Protein AF-A0A2E6WPA3-F1 (afdb_monomer_lite)

pLDDT: mean 92.73, std 5.8, range [52.22, 97.94]

Secondary structure (DSSP, 8-state):
----GGGGTT-EEEEEEEEEEEEEEETTEEEEEEEEEEEETTTTEEEEEEEE--HHHHHHHTTSTTPPEEEEEEE-TTS-EEEEEPPHHHHHHHHHHHHHT--

Sequence (103 aa):
MVVQLQDLDGHLVVLIPTLYDPAIRTKSGTTDAVFTHVCDVTAGEVFRDQMIVARQFVDGMRDHLLHPFIGVVRRLDDGGFTFDSATDDQRDVARDFLNGLSD

Radius of gyration: 13.5 Å; chains: 1; bounding box: 26×36×36 Å

Structure (mmCIF, N/CA/C/O backbone):
data_AF-A0A2E6WPA3-F1
#
_entry.id   AF-A0A2E6WPA3-F1
#
loop_
_atom_site.group_PDB
_atom_site.id
_atom_site.type_symbol
_atom_site.label_atom_id
_atom_site.label_alt_id
_atom_site.label_comp_id
_atom_site.label_asym_id
_atom_site.label_entity_id
_atom_site.label_seq_id
_atom_site.pdbx_PDB_ins_code
_atom_site.Cartn_x
_atom_site.Cartn_y
_atom_site.Cartn_z
_atom_site.occupancy
_atom_site.B_iso_or_equiv
_atom_site.auth_seq_id
_atom_site.auth_comp_id
_atom_site.auth_asym_id
_atom_site.auth_atom_id
_atom_site.pdbx_PDB_model_n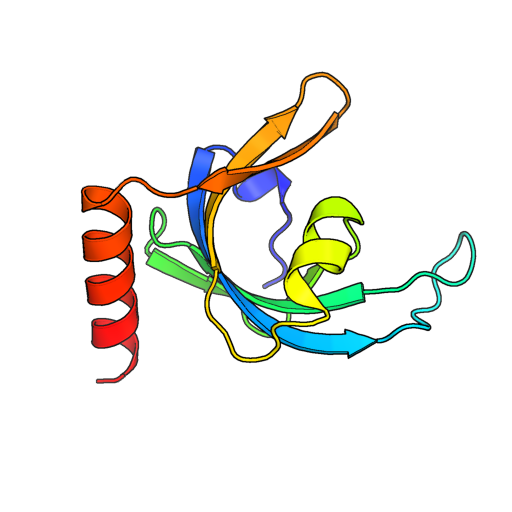um
ATOM 1 N N . MET A 1 1 ? -11.605 -0.447 -10.118 1.00 83.88 1 MET A N 1
ATOM 2 C CA . MET A 1 1 ? -11.517 0.903 -9.520 1.00 83.88 1 MET A CA 1
ATOM 3 C C . MET A 1 1 ? -10.047 1.212 -9.289 1.00 83.88 1 MET A C 1
ATOM 5 O O . MET A 1 1 ? -9.299 0.269 -9.051 1.00 83.88 1 MET A O 1
ATOM 9 N N . VAL A 1 2 ? -9.627 2.469 -9.444 1.00 88.25 2 VAL A N 1
ATOM 10 C CA . VAL A 1 2 ? -8.269 2.901 -9.076 1.00 88.25 2 VAL A CA 1
ATOM 11 C C . VAL A 1 2 ? -8.367 3.580 -7.720 1.00 88.25 2 VAL A C 1
ATOM 13 O O . VAL A 1 2 ? -9.219 4.453 -7.568 1.00 88.25 2 VAL A O 1
ATOM 16 N N . VAL A 1 3 ? -7.528 3.174 -6.774 1.00 93.25 3 VAL A N 1
ATOM 17 C CA . VAL A 1 3 ? -7.399 3.817 -5.462 1.00 93.25 3 VAL A CA 1
ATOM 18 C C . VAL A 1 3 ? -6.100 4.608 -5.419 1.00 93.25 3 VAL A C 1
ATOM 20 O O . VAL A 1 3 ? -5.074 4.156 -5.934 1.00 93.25 3 VAL A O 1
ATOM 23 N N . GLN A 1 4 ? -6.136 5.809 -4.850 1.00 92.12 4 GLN A N 1
ATOM 24 C CA . GLN A 1 4 ? -4.935 6.607 -4.637 1.00 92.12 4 GLN A CA 1
ATOM 25 C C . GLN A 1 4 ? -4.474 6.489 -3.184 1.00 92.12 4 GLN A C 1
ATOM 27 O O . GLN A 1 4 ? -5.281 6.308 -2.281 1.00 92.12 4 GLN A O 1
ATOM 32 N N . LEU A 1 5 ? -3.170 6.650 -2.931 1.00 90.38 5 LEU A N 1
ATOM 33 C CA . LEU A 1 5 ? -2.624 6.601 -1.563 1.00 90.38 5 LEU A CA 1
ATOM 34 C C . LEU A 1 5 ? -3.269 7.637 -0.628 1.00 90.38 5 LEU A C 1
ATOM 36 O O . LEU A 1 5 ? -3.410 7.379 0.560 1.00 90.38 5 LEU A O 1
ATOM 40 N N . GLN A 1 6 ? -3.703 8.781 -1.167 1.00 91.50 6 GLN A N 1
ATOM 41 C CA . GLN A 1 6 ? -4.443 9.799 -0.415 1.00 91.50 6 GLN A CA 1
ATOM 42 C C . GLN A 1 6 ? -5.800 9.312 0.107 1.00 91.50 6 GLN A C 1
ATOM 44 O O . GLN A 1 6 ? -6.256 9.814 1.127 1.00 91.50 6 GLN A O 1
ATOM 49 N N . ASP A 1 7 ? -6.429 8.357 -0.580 1.00 93.81 7 ASP A N 1
ATOM 50 C CA . ASP A 1 7 ? -7.731 7.807 -0.195 1.00 93.81 7 ASP A CA 1
ATOM 51 C C . ASP A 1 7 ? -7.578 6.760 0.923 1.00 93.81 7 ASP A C 1
ATOM 53 O O . ASP A 1 7 ? -8.563 6.364 1.533 1.00 93.81 7 ASP A O 1
ATOM 57 N N . LEU A 1 8 ? -6.340 6.328 1.190 1.00 95.06 8 LEU A N 1
ATOM 58 C CA . LEU A 1 8 ? -5.978 5.312 2.179 1.00 95.06 8 LEU A CA 1
ATOM 59 C C . LEU A 1 8 ? -5.337 5.919 3.435 1.00 95.06 8 LEU A C 1
ATOM 61 O O . LEU A 1 8 ? -4.842 5.185 4.286 1.00 95.06 8 LEU A O 1
ATOM 65 N N . ASP A 1 9 ? -5.287 7.247 3.557 1.00 95.31 9 ASP A N 1
ATOM 66 C CA . ASP A 1 9 ? -4.655 7.904 4.702 1.00 95.31 9 ASP A CA 1
ATOM 67 C C . ASP A 1 9 ? -5.337 7.507 6.024 1.00 95.31 9 ASP A C 1
ATOM 69 O O . ASP A 1 9 ? -6.535 7.699 6.220 1.00 95.31 9 ASP A O 1
ATOM 73 N N . GLY A 1 10 ? -4.559 6.926 6.936 1.00 95.94 10 GLY A N 1
ATOM 74 C CA . GLY A 1 10 ? -5.016 6.371 8.207 1.00 95.94 10 GLY A CA 1
ATOM 75 C C . GLY A 1 10 ? -5.624 4.967 8.122 1.00 95.94 10 GLY A C 1
ATOM 76 O O . GLY A 1 10 ? -5.981 4.414 9.164 1.00 95.94 10 GLY A O 1
ATOM 77 N N . HIS A 1 11 ? -5.734 4.369 6.933 1.00 97.75 11 HIS A N 1
ATOM 78 C CA . HIS A 1 11 ? -6.325 3.043 6.764 1.00 97.75 11 HIS A CA 1
ATOM 79 C C . HIS A 1 11 ? -5.298 1.942 7.023 1.00 97.75 11 HIS A C 1
ATOM 81 O O . HIS A 1 11 ? -4.136 2.031 6.613 1.00 97.75 11 HIS A O 1
ATOM 87 N N . LEU A 1 12 ? -5.752 0.870 7.675 1.00 97.94 12 LEU A N 1
ATOM 88 C CA . LEU A 1 12 ? -5.025 -0.389 7.736 1.00 97.94 12 LEU A CA 1
ATOM 89 C C . LEU A 1 12 ? -5.160 -1.075 6.380 1.00 97.94 12 LEU A C 1
ATOM 91 O O . LEU A 1 12 ? -6.263 -1.424 5.958 1.00 97.94 12 LEU A O 1
ATOM 95 N N . VAL A 1 13 ? -4.034 -1.302 5.715 1.00 97.38 13 VAL A N 1
ATOM 96 C CA . VAL A 1 13 ? -4.017 -1.937 4.402 1.00 97.38 13 VAL A CA 1
ATOM 97 C C . VAL A 1 13 ? -3.036 -3.100 4.361 1.00 97.38 13 VAL A C 1
ATOM 99 O O . VAL A 1 13 ? -2.009 -3.116 5.047 1.00 97.38 13 VAL A O 1
ATOM 102 N N . VAL A 1 14 ? -3.350 -4.069 3.506 1.00 96.94 14 VAL A N 1
ATOM 103 C CA . VAL A 1 14 ? -2.396 -5.078 3.054 1.00 96.94 14 VAL A CA 1
ATOM 104 C C . VAL A 1 14 ? -2.019 -4.773 1.613 1.00 96.94 14 VAL A C 1
ATOM 106 O O . VAL A 1 14 ? -2.878 -4.715 0.735 1.00 96.94 14 VAL A O 1
ATOM 109 N N . LEU A 1 15 ? -0.728 -4.591 1.368 1.00 96.00 15 LEU A N 1
ATOM 110 C CA . LEU A 1 15 ? -0.161 -4.424 0.038 1.00 96.00 15 LEU A CA 1
ATOM 111 C C . LEU A 1 15 ? 0.478 -5.745 -0.386 1.00 96.00 15 LEU A C 1
ATOM 113 O O . LEU A 1 15 ? 1.424 -6.208 0.245 1.00 96.00 15 LEU A O 1
ATOM 117 N N . ILE A 1 16 ? -0.030 -6.355 -1.452 1.00 96.38 16 ILE A N 1
ATOM 118 C CA . ILE A 1 16 ? 0.534 -7.577 -2.035 1.00 96.38 16 ILE A CA 1
ATOM 119 C C . ILE A 1 16 ? 1.150 -7.200 -3.388 1.00 96.38 16 ILE A C 1
ATOM 121 O O . ILE A 1 16 ? 0.423 -7.129 -4.383 1.00 96.38 16 ILE A O 1
ATOM 125 N N . PRO A 1 17 ? 2.456 -6.890 -3.447 1.00 96.88 17 PRO A N 1
ATOM 126 C CA . PRO A 1 17 ? 3.124 -6.550 -4.695 1.00 96.88 17 PRO A CA 1
ATOM 127 C C . PRO A 1 17 ? 3.178 -7.773 -5.611 1.00 96.88 17 PRO A C 1
ATOM 129 O O . PRO A 1 17 ? 3.575 -8.855 -5.194 1.00 96.88 17 PRO A O 1
ATOM 132 N N . THR A 1 18 ? 2.777 -7.622 -6.865 1.00 97.38 18 THR A N 1
ATOM 133 C CA . THR A 1 18 ? 2.673 -8.716 -7.840 1.00 97.38 18 THR A CA 1
ATOM 134 C C . THR A 1 18 ? 3.727 -8.628 -8.934 1.00 97.38 18 THR A C 1
ATOM 136 O O . THR A 1 18 ? 4.214 -9.658 -9.394 1.00 97.38 18 THR A O 1
ATOM 139 N N . LEU A 1 19 ? 4.110 -7.415 -9.338 1.00 96.88 19 LEU A N 1
ATOM 140 C CA . LEU A 1 19 ? 5.079 -7.188 -10.406 1.00 96.88 19 LEU A CA 1
ATOM 141 C C . LEU A 1 19 ? 5.845 -5.889 -10.169 1.00 96.88 19 LEU A C 1
ATOM 143 O O . LEU A 1 19 ? 5.241 -4.855 -9.911 1.00 96.88 19 LEU A O 1
ATOM 147 N N . TYR A 1 20 ? 7.163 -5.926 -10.333 1.00 96.94 20 TYR A N 1
ATOM 148 C CA . TYR A 1 20 ? 7.993 -4.730 -10.442 1.00 96.94 20 TYR A CA 1
ATOM 149 C C . TYR A 1 20 ? 8.288 -4.435 -11.917 1.00 96.94 20 TYR A C 1
ATOM 151 O O . TYR A 1 20 ? 8.729 -5.324 -12.647 1.00 96.94 20 TYR A O 1
ATOM 159 N N . ASP A 1 21 ? 8.061 -3.193 -12.345 1.00 95.94 21 ASP A N 1
ATOM 160 C CA . ASP A 1 21 ? 8.419 -2.696 -13.674 1.00 95.94 21 ASP A CA 1
ATOM 161 C C . ASP A 1 21 ? 9.416 -1.532 -13.530 1.00 95.94 21 ASP A C 1
ATOM 163 O O . ASP A 1 21 ? 9.045 -0.466 -13.032 1.00 95.94 21 ASP A O 1
ATOM 167 N N . PRO A 1 22 ? 10.681 -1.695 -13.961 1.00 94.69 22 PRO A N 1
ATOM 168 C CA . PRO A 1 22 ? 11.697 -0.654 -13.836 1.00 94.69 22 PRO A CA 1
ATOM 169 C C . PRO A 1 22 ? 11.549 0.490 -14.856 1.00 94.69 22 PRO A C 1
ATOM 171 O O . PRO A 1 22 ? 12.350 1.426 -14.827 1.00 94.69 22 PRO A O 1
ATOM 174 N N . ALA A 1 23 ? 10.617 0.403 -15.814 1.00 93.69 23 ALA A N 1
ATOM 175 C CA . ALA A 1 23 ? 10.600 1.266 -16.992 1.00 93.69 23 ALA A CA 1
ATOM 176 C C . ALA A 1 23 ? 9.197 1.733 -17.431 1.00 93.69 23 ALA A C 1
ATOM 178 O O . ALA A 1 23 ? 8.902 1.818 -18.630 1.00 93.69 23 ALA A O 1
ATOM 179 N N . ILE A 1 24 ? 8.358 2.145 -16.480 1.00 92.69 24 ILE A N 1
ATOM 180 C CA . ILE A 1 24 ? 7.076 2.796 -16.760 1.00 92.69 24 ILE A CA 1
ATOM 181 C C . ILE A 1 24 ? 7.296 4.166 -17.406 1.00 92.69 24 ILE A C 1
ATOM 183 O O . ILE A 1 24 ? 7.963 5.055 -16.872 1.00 92.69 24 ILE A O 1
ATOM 187 N N . ARG A 1 25 ? 6.679 4.370 -18.572 1.00 89.81 25 ARG A N 1
ATOM 188 C CA . ARG A 1 25 ? 6.691 5.662 -19.267 1.00 89.81 25 ARG A CA 1
ATOM 189 C C . ARG A 1 25 ? 5.630 6.592 -18.693 1.00 89.81 25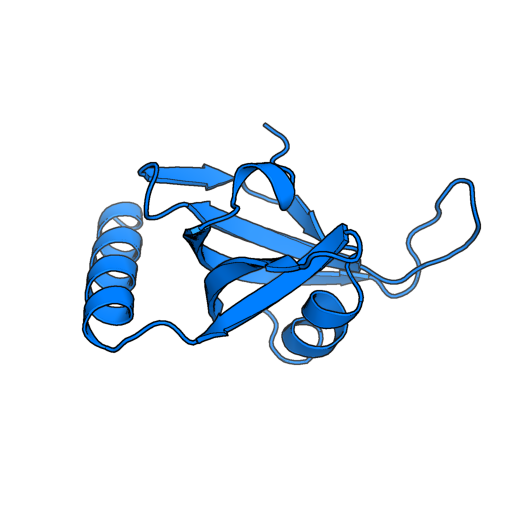 ARG A C 1
ATOM 191 O O . ARG A 1 25 ? 4.437 6.312 -18.772 1.00 89.81 25 ARG A O 1
ATOM 198 N N . THR A 1 26 ? 6.062 7.746 -18.204 1.00 85.31 26 THR A N 1
ATOM 199 C CA . THR A 1 26 ? 5.195 8.843 -17.763 1.00 85.31 26 THR A CA 1
ATOM 200 C C . THR A 1 26 ? 5.364 10.059 -18.673 1.00 85.31 26 THR A C 1
ATOM 202 O O . THR A 1 26 ? 6.282 10.128 -19.492 1.00 85.31 26 THR A O 1
ATOM 205 N N . LYS A 1 27 ? 4.500 11.066 -18.504 1.00 84.94 27 LYS A N 1
ATOM 206 C CA . LYS A 1 27 ? 4.640 12.353 -19.208 1.00 84.94 27 LYS A CA 1
ATOM 207 C C . LYS A 1 27 ? 5.943 13.086 -18.860 1.00 84.94 27 LYS A C 1
ATOM 209 O O . LYS A 1 27 ? 6.401 13.893 -19.659 1.00 84.94 27 LYS A O 1
ATOM 214 N N . SER A 1 28 ? 6.525 12.798 -17.697 1.00 83.56 28 SER A N 1
ATOM 215 C CA . SER A 1 28 ? 7.720 13.467 -17.170 1.00 83.56 28 SER A CA 1
ATOM 216 C C . SER A 1 28 ? 9.009 12.664 -17.382 1.00 83.56 28 SER A C 1
ATOM 218 O O . SER A 1 28 ? 10.071 13.106 -16.957 1.00 83.56 28 SER A O 1
ATOM 220 N N . GLY A 1 29 ? 8.933 11.493 -18.024 1.00 89.75 29 GLY A N 1
ATOM 221 C CA . GLY A 1 29 ? 10.067 10.591 -18.233 1.00 89.75 29 GLY A CA 1
ATOM 222 C C . GLY A 1 29 ? 9.765 9.149 -17.831 1.00 89.75 29 GLY A C 1
ATOM 223 O O . GLY A 1 29 ? 8.612 8.778 -17.604 1.00 89.75 29 GLY A O 1
ATOM 224 N N . THR A 1 30 ? 10.808 8.328 -17.760 1.00 91.69 30 THR A N 1
ATOM 225 C CA . THR A 1 30 ? 10.714 6.933 -17.311 1.00 91.69 30 THR A CA 1
ATOM 226 C C . THR A 1 30 ? 10.877 6.861 -15.794 1.00 91.69 30 THR A C 1
ATOM 228 O O . THR A 1 30 ? 11.785 7.489 -15.253 1.00 91.69 30 THR A O 1
ATOM 231 N N . THR A 1 31 ? 10.021 6.094 -15.126 1.00 93.19 31 THR A N 1
ATOM 232 C CA . THR A 1 31 ? 10.101 5.789 -13.691 1.00 93.19 31 THR A CA 1
ATOM 233 C C . THR A 1 31 ? 9.897 4.298 -13.473 1.00 93.19 31 THR A C 1
ATOM 235 O O . THR A 1 31 ? 9.348 3.616 -14.335 1.00 93.19 31 THR A O 1
ATOM 238 N N . ASP A 1 32 ? 10.312 3.795 -12.323 1.00 94.75 32 ASP A N 1
ATOM 239 C CA . ASP A 1 32 ? 9.947 2.467 -11.862 1.00 94.75 32 ASP A CA 1
ATOM 240 C C . ASP A 1 32 ? 8.598 2.472 -11.123 1.00 94.75 32 ASP A C 1
ATOM 242 O O . ASP A 1 32 ? 8.109 3.511 -10.664 1.00 94.75 32 ASP A O 1
ATOM 246 N N . ALA A 1 33 ? 7.963 1.304 -11.063 1.00 95.31 33 ALA A N 1
ATOM 247 C CA . ALA A 1 33 ? 6.704 1.092 -10.367 1.00 95.31 33 ALA A CA 1
ATOM 248 C C . ALA A 1 33 ? 6.581 -0.345 -9.861 1.00 95.31 33 ALA A C 1
ATOM 250 O O . ALA A 1 33 ? 7.204 -1.271 -10.382 1.00 95.31 33 ALA A O 1
ATOM 251 N N . VAL A 1 34 ? 5.702 -0.535 -8.884 1.00 96.56 34 VAL A N 1
ATOM 252 C CA . VAL A 1 34 ? 5.248 -1.857 -8.456 1.00 96.56 34 VAL A CA 1
ATOM 253 C C . VAL A 1 34 ? 3.740 -1.936 -8.651 1.00 96.56 34 VAL A C 1
ATOM 255 O O . VAL A 1 34 ? 3.000 -1.053 -8.217 1.00 96.56 34 VAL A O 1
ATOM 258 N N . PHE A 1 35 ? 3.285 -2.985 -9.324 1.00 9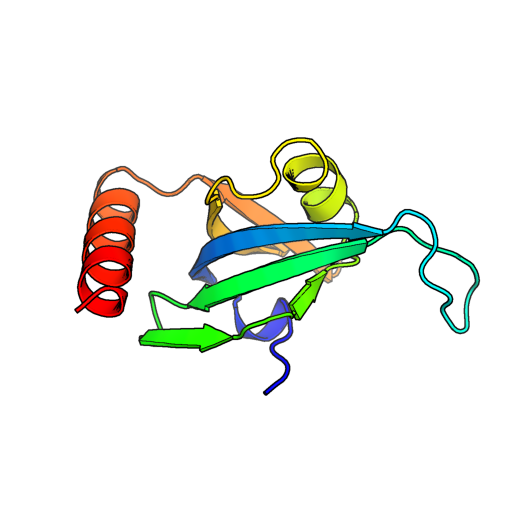6.19 35 PHE A N 1
ATOM 259 C CA . PHE A 1 35 ? 1.886 -3.377 -9.357 1.00 96.19 35 PHE A CA 1
ATOM 260 C C . PHE A 1 35 ? 1.569 -4.153 -8.089 1.00 96.19 35 PHE A C 1
ATOM 262 O O . PHE A 1 35 ? 2.317 -5.052 -7.708 1.00 96.19 35 PHE A O 1
ATOM 269 N N . THR A 1 36 ? 0.463 -3.804 -7.448 1.00 96.44 36 THR A N 1
ATOM 270 C CA . THR A 1 36 ? 0.128 -4.253 -6.102 1.00 96.44 36 THR A CA 1
ATOM 271 C C . THR A 1 36 ? -1.372 -4.487 -5.996 1.00 96.44 36 THR A C 1
ATOM 273 O O . THR A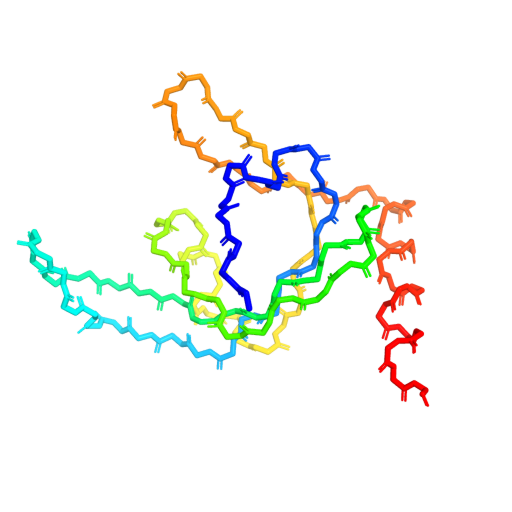 1 36 ? -2.177 -3.682 -6.465 1.00 96.44 36 THR A O 1
ATOM 276 N N . HIS A 1 37 ? -1.776 -5.586 -5.365 1.00 96.12 37 HIS A N 1
ATOM 277 C CA . HIS A 1 37 ? -3.132 -5.695 -4.836 1.00 96.12 37 HIS A CA 1
ATOM 278 C C . HIS A 1 37 ? -3.189 -4.953 -3.504 1.00 96.12 37 HIS A C 1
ATOM 280 O O . HIS A 1 37 ? -2.395 -5.228 -2.606 1.00 96.12 37 HIS A O 1
ATOM 286 N N . VAL A 1 38 ? -4.110 -4.006 -3.395 1.00 96.81 38 VAL A N 1
ATOM 287 C CA . VAL A 1 38 ? -4.351 -3.235 -2.180 1.00 96.81 38 VAL A CA 1
ATOM 288 C C . VAL A 1 38 ? -5.617 -3.773 -1.537 1.00 96.81 38 VAL A C 1
ATOM 290 O O . VAL A 1 38 ? -6.701 -3.667 -2.104 1.00 96.81 38 VAL A O 1
ATOM 293 N N . CYS A 1 39 ? -5.477 -4.369 -0.365 1.00 96.81 39 CYS A N 1
ATOM 294 C CA . CYS A 1 39 ? -6.589 -4.773 0.478 1.00 96.81 39 CYS A CA 1
ATOM 295 C C . CYS A 1 39 ? -6.775 -3.698 1.544 1.00 96.81 39 CYS A C 1
ATOM 297 O O . CYS A 1 39 ? -5.958 -3.601 2.459 1.00 96.81 39 CYS A O 1
ATOM 299 N N . ASP A 1 40 ? -7.814 -2.884 1.417 1.00 97.31 40 ASP A N 1
ATOM 300 C CA . ASP A 1 40 ? -8.201 -1.928 2.444 1.00 97.31 40 ASP A CA 1
ATOM 301 C C . ASP A 1 40 ? -9.010 -2.662 3.513 1.00 97.31 40 ASP A C 1
ATOM 303 O O . ASP A 1 40 ? -10.202 -2.928 3.352 1.00 97.31 40 ASP A O 1
ATOM 307 N N . VAL A 1 41 ? -8.332 -3.029 4.599 1.00 97.31 41 VAL A N 1
ATOM 308 C CA . VAL A 1 41 ? -8.923 -3.787 5.706 1.00 97.31 41 VAL A CA 1
ATOM 309 C C . VAL A 1 41 ? -9.914 -2.915 6.473 1.00 97.31 41 VAL A C 1
ATOM 311 O O . VAL A 1 41 ? -10.909 -3.417 6.989 1.00 97.31 41 VAL A O 1
ATOM 314 N N . THR A 1 42 ? -9.666 -1.605 6.533 1.00 96.06 42 THR A N 1
ATOM 315 C CA . THR A 1 42 ? -10.542 -0.649 7.214 1.00 96.06 42 THR A CA 1
ATOM 316 C C . THR A 1 42 ? -11.880 -0.505 6.494 1.00 96.06 42 THR A C 1
ATOM 318 O O . THR A 1 42 ? -12.923 -0.524 7.148 1.00 96.06 42 THR A O 1
ATOM 321 N N . ALA A 1 43 ? -11.866 -0.390 5.165 1.00 95.56 43 ALA A N 1
ATOM 322 C CA . ALA A 1 43 ? -13.081 -0.271 4.356 1.00 95.56 43 ALA A CA 1
ATOM 323 C C . ALA A 1 43 ? -13.686 -1.628 3.948 1.00 95.56 43 ALA A C 1
ATOM 325 O O . ALA A 1 43 ? -14.834 -1.685 3.510 1.00 95.56 43 ALA A O 1
ATOM 326 N N . GLY A 1 44 ? -12.930 -2.720 4.090 1.00 95.38 44 GLY A N 1
ATOM 327 C CA . GLY A 1 44 ? -13.326 -4.049 3.631 1.00 95.38 44 GLY A CA 1
ATOM 328 C C . GLY A 1 44 ? -13.293 -4.201 2.106 1.00 95.38 44 GLY A C 1
ATOM 329 O O . GLY A 1 44 ? -14.044 -5.003 1.551 1.00 95.38 44 GLY A O 1
ATOM 330 N N . GLU A 1 45 ? -12.450 -3.429 1.417 1.00 96.06 45 GLU A N 1
ATOM 331 C CA . GLU A 1 45 ? -12.383 -3.381 -0.046 1.00 96.06 45 GLU A CA 1
ATOM 332 C C . GLU A 1 45 ? -11.076 -3.966 -0.593 1.00 96.06 45 GLU A C 1
ATOM 334 O O . GLU A 1 45 ? -10.025 -3.944 0.048 1.00 96.06 45 GLU A O 1
ATOM 339 N N . VAL A 1 46 ? -11.126 -4.489 -1.822 1.00 95.69 46 VAL A N 1
ATOM 340 C CA . VAL A 1 46 ? -9.950 -5.032 -2.513 1.00 95.69 46 VAL A CA 1
ATOM 341 C C . VAL A 1 46 ? -9.798 -4.388 -3.883 1.00 95.69 46 VAL A C 1
ATOM 343 O O . VAL A 1 46 ? -10.651 -4.515 -4.763 1.00 95.69 46 VAL A O 1
ATOM 346 N N . PHE A 1 47 ? -8.646 -3.763 -4.092 1.00 96.31 47 PHE A N 1
ATOM 347 C CA . PHE A 1 47 ? -8.252 -3.119 -5.333 1.00 96.31 47 PHE A CA 1
ATOM 348 C C . PHE A 1 47 ? -7.118 -3.913 -5.971 1.00 96.31 47 PHE A C 1
ATOM 350 O O . PHE A 1 47 ? -5.986 -3.922 -5.493 1.00 96.31 47 PHE A O 1
ATOM 357 N N . ARG A 1 48 ? -7.415 -4.606 -7.068 1.00 94.75 48 ARG A N 1
ATOM 358 C CA . ARG A 1 48 ? -6.420 -5.407 -7.792 1.00 94.75 48 ARG A CA 1
ATOM 359 C C . ARG A 1 48 ? -5.620 -4.546 -8.765 1.00 94.75 48 ARG A C 1
ATOM 361 O O . ARG A 1 48 ? -6.121 -3.528 -9.239 1.00 94.75 48 ARG A O 1
ATOM 368 N N . ASP A 1 49 ? -4.394 -4.976 -9.044 1.00 93.25 49 ASP A N 1
ATOM 369 C CA . ASP A 1 49 ? -3.492 -4.415 -10.062 1.00 93.25 49 ASP A CA 1
ATOM 370 C C . ASP A 1 49 ? -3.294 -2.890 -9.997 1.00 93.25 49 ASP A C 1
ATOM 372 O O . ASP A 1 49 ? -3.262 -2.198 -11.015 1.00 93.25 49 ASP A O 1
ATOM 376 N N . GLN A 1 50 ? -3.164 -2.350 -8.784 1.00 95.75 50 GLN A N 1
ATOM 377 C CA . GLN A 1 50 ? -2.889 -0.932 -8.570 1.00 95.75 50 GLN A CA 1
ATOM 378 C C . GLN A 1 50 ? -1.415 -0.640 -8.823 1.00 95.75 50 GLN A C 1
ATOM 380 O O . GLN A 1 50 ? -0.543 -1.356 -8.340 1.00 95.75 50 GLN A O 1
ATOM 385 N N . MET A 1 51 ? -1.129 0.431 -9.557 1.00 94.69 51 MET A N 1
ATOM 386 C CA . MET A 1 51 ? 0.241 0.836 -9.856 1.00 94.69 51 MET A CA 1
ATOM 387 C C . MET A 1 51 ? 0.730 1.851 -8.821 1.00 94.69 51 MET A C 1
ATOM 389 O O . MET A 1 51 ? 0.202 2.960 -8.731 1.00 94.69 51 MET A O 1
ATOM 393 N N . ILE A 1 52 ? 1.770 1.489 -8.075 1.00 92.62 52 ILE A N 1
ATOM 394 C CA . ILE A 1 52 ? 2.425 2.351 -7.092 1.00 92.62 52 ILE A CA 1
ATOM 395 C C . ILE A 1 52 ? 3.755 2.837 -7.670 1.00 92.62 52 ILE A C 1
ATOM 397 O O . ILE A 1 52 ? 4.650 2.045 -7.950 1.00 92.62 52 ILE A O 1
ATOM 401 N N . VAL A 1 53 ? 3.880 4.157 -7.816 1.00 91.25 53 VAL A N 1
ATOM 402 C CA . VAL A 1 53 ? 5.104 4.856 -8.270 1.00 91.25 53 VAL A CA 1
ATOM 403 C C . VAL A 1 53 ? 5.793 5.630 -7.139 1.00 91.25 53 VAL A C 1
ATOM 405 O O . VAL A 1 53 ? 6.803 6.297 -7.346 1.00 91.25 53 VAL A O 1
ATOM 408 N N . ALA A 1 54 ? 5.230 5.593 -5.928 1.00 88.56 54 ALA A N 1
ATOM 409 C CA . ALA A 1 54 ? 5.796 6.275 -4.772 1.00 88.56 54 ALA A CA 1
ATOM 410 C C . ALA A 1 54 ? 7.097 5.577 -4.354 1.00 88.56 54 ALA A C 1
ATOM 412 O O . ALA A 1 54 ? 7.066 4.464 -3.831 1.00 88.56 54 ALA A O 1
ATOM 413 N N . ARG A 1 55 ? 8.239 6.237 -4.576 1.00 87.75 55 ARG A N 1
ATOM 414 C CA . ARG A 1 55 ? 9.576 5.635 -4.453 1.00 87.75 55 ARG A CA 1
ATOM 415 C C . ARG A 1 55 ? 9.826 4.905 -3.130 1.00 87.75 55 ARG A C 1
ATOM 417 O O . ARG A 1 55 ? 10.368 3.811 -3.147 1.00 87.75 55 ARG A O 1
ATOM 424 N N . GLN A 1 56 ? 9.376 5.469 -2.008 1.00 84.69 56 GLN A N 1
ATOM 425 C CA . GLN A 1 56 ? 9.526 4.848 -0.684 1.00 84.69 56 GLN A CA 1
ATOM 426 C C . GLN A 1 56 ? 8.838 3.476 -0.596 1.00 84.69 56 GLN A C 1
ATOM 428 O O . GLN A 1 56 ? 9.383 2.545 -0.011 1.00 84.69 56 GLN A O 1
ATOM 433 N N . PHE A 1 57 ? 7.670 3.332 -1.225 1.00 89.12 57 PHE A N 1
ATOM 434 C CA . PHE A 1 57 ? 6.957 2.059 -1.308 1.00 89.12 57 PHE A CA 1
ATOM 435 C C . PHE A 1 57 ? 7.620 1.121 -2.320 1.00 89.12 57 PHE A C 1
ATOM 437 O O . PHE A 1 57 ? 7.786 -0.064 -2.042 1.00 89.12 57 PHE A O 1
ATOM 444 N N . VAL A 1 58 ? 8.020 1.643 -3.484 1.00 92.50 58 VAL A N 1
ATOM 445 C CA . VAL A 1 58 ? 8.682 0.858 -4.539 1.00 92.50 58 VAL A CA 1
ATOM 446 C C . VAL A 1 58 ? 9.969 0.215 -4.022 1.00 92.50 58 VAL A C 1
ATOM 448 O O . VAL A 1 58 ? 10.143 -0.991 -4.183 1.00 92.50 58 VAL A O 1
ATOM 451 N N . ASP A 1 59 ? 10.830 0.984 -3.350 1.00 90.75 59 ASP A N 1
ATOM 452 C CA . ASP A 1 59 ? 12.092 0.492 -2.789 1.00 90.75 59 ASP A CA 1
ATOM 453 C C . ASP A 1 59 ? 11.864 -0.639 -1.768 1.00 90.75 59 ASP A C 1
ATOM 455 O O . ASP A 1 59 ? 12.639 -1.591 -1.739 1.00 90.75 59 ASP A O 1
ATOM 459 N N . GLY A 1 60 ? 10.788 -0.575 -0.974 1.00 89.44 60 GLY A N 1
ATOM 460 C CA . GLY A 1 60 ? 10.436 -1.627 -0.015 1.00 89.44 60 GLY A CA 1
ATOM 461 C C . GLY A 1 60 ? 9.792 -2.868 -0.644 1.00 89.44 60 GLY A C 1
ATOM 462 O O . GLY A 1 60 ? 9.990 -3.972 -0.149 1.00 89.44 60 GLY A O 1
ATOM 463 N N . MET A 1 61 ? 9.030 -2.717 -1.731 1.00 94.50 61 MET A N 1
ATOM 464 C CA . MET A 1 61 ? 8.261 -3.819 -2.326 1.00 94.50 61 MET A CA 1
ATOM 465 C C . MET A 1 61 ? 8.989 -4.562 -3.448 1.00 94.50 61 MET A C 1
ATOM 467 O O . MET A 1 61 ? 8.732 -5.750 -3.647 1.00 94.50 61 MET A O 1
ATOM 471 N N . ARG A 1 62 ? 9.877 -3.896 -4.201 1.00 94.31 62 ARG A N 1
ATOM 472 C CA . ARG A 1 62 ? 10.475 -4.465 -5.426 1.00 94.31 62 ARG A CA 1
ATOM 473 C C . ARG A 1 62 ? 11.233 -5.776 -5.193 1.00 94.31 62 ARG A C 1
ATOM 475 O O . ARG A 1 62 ? 11.238 -6.635 -6.069 1.00 94.31 62 ARG A O 1
ATOM 482 N N . ASP A 1 63 ? 11.828 -5.932 -4.011 1.00 93.31 63 ASP A N 1
ATOM 483 C CA . ASP A 1 63 ? 12.639 -7.095 -3.633 1.00 93.31 63 ASP A CA 1
ATOM 484 C C . ASP A 1 63 ? 11.813 -8.171 -2.888 1.00 93.31 63 ASP A C 1
ATOM 486 O O . ASP A 1 63 ? 12.329 -9.224 -2.518 1.00 93.31 63 ASP A O 1
ATOM 490 N N . HIS A 1 64 ? 10.511 -7.928 -2.695 1.00 94.38 64 HIS A N 1
ATOM 491 C CA . HIS A 1 64 ? 9.603 -8.722 -1.863 1.00 94.38 64 HIS A CA 1
ATOM 492 C C . HIS A 1 64 ? 8.268 -9.003 -2.572 1.00 94.38 64 HIS A C 1
ATOM 494 O O . HIS A 1 64 ? 7.191 -8.935 -1.976 1.00 94.38 64 HIS A O 1
ATOM 500 N N . LEU A 1 65 ? 8.326 -9.316 -3.867 1.00 94.88 65 LEU A N 1
ATOM 501 C CA . LEU A 1 65 ? 7.137 -9.668 -4.642 1.00 94.88 65 LEU A CA 1
ATOM 502 C C . LEU A 1 65 ? 6.417 -10.883 -4.040 1.00 94.88 65 LEU A C 1
ATOM 504 O O . LEU A 1 65 ? 7.040 -11.815 -3.533 1.00 94.88 65 LEU A O 1
ATOM 508 N N . LEU A 1 66 ? 5.088 -10.862 -4.125 1.00 93.38 66 LEU A N 1
ATOM 509 C CA . LEU A 1 66 ? 4.148 -11.843 -3.580 1.00 93.38 66 LEU A CA 1
ATOM 510 C C . LEU A 1 66 ? 4.184 -11.977 -2.050 1.00 93.38 66 LEU A C 1
ATOM 512 O O . LEU A 1 66 ? 3.504 -12.840 -1.496 1.00 93.38 66 LEU A O 1
ATOM 516 N N . HIS A 1 67 ? 4.932 -11.114 -1.356 1.00 93.75 67 HIS A N 1
ATOM 517 C CA . HIS A 1 67 ? 4.938 -11.047 0.096 1.00 93.75 67 HIS A CA 1
ATOM 518 C C . HIS A 1 67 ? 4.001 -9.931 0.585 1.00 93.75 67 HIS A C 1
ATOM 520 O O . HIS A 1 67 ? 4.189 -8.781 0.194 1.00 93.75 67 HIS A O 1
ATOM 526 N N . PRO A 1 68 ? 2.995 -10.228 1.428 1.00 93.44 68 PRO A N 1
ATOM 527 C CA . PRO A 1 68 ? 2.081 -9.212 1.932 1.00 93.44 68 PRO A CA 1
ATOM 528 C C . PRO A 1 68 ? 2.781 -8.260 2.910 1.00 93.44 68 PRO A C 1
ATOM 530 O O . PRO A 1 68 ? 3.399 -8.685 3.885 1.00 93.44 68 PRO A O 1
ATOM 533 N N . PHE A 1 69 ? 2.608 -6.961 2.690 1.00 94.81 69 PHE A N 1
ATOM 534 C CA . PHE A 1 69 ? 3.009 -5.894 3.600 1.00 94.81 69 PHE A CA 1
ATOM 535 C C . PHE A 1 69 ? 1.780 -5.380 4.337 1.00 94.81 69 PHE A C 1
ATOM 537 O O . PHE A 1 69 ? 0.840 -4.910 3.704 1.00 94.81 69 PHE A O 1
ATOM 544 N N . ILE A 1 70 ? 1.786 -5.458 5.667 1.00 96.00 70 ILE A N 1
ATOM 545 C CA . ILE A 1 70 ? 0.667 -5.022 6.510 1.00 96.00 70 ILE A CA 1
ATOM 546 C C . ILE A 1 70 ? 1.079 -3.764 7.263 1.00 96.00 70 ILE A C 1
ATOM 548 O O . ILE A 1 70 ? 2.099 -3.755 7.958 1.00 96.00 70 ILE A O 1
ATOM 552 N N . GLY A 1 71 ? 0.274 -2.716 7.152 1.00 96.12 71 GLY A N 1
ATOM 553 C CA . GLY A 1 71 ? 0.605 -1.432 7.745 1.00 96.12 71 GLY A CA 1
ATOM 554 C C . GLY A 1 71 ? -0.481 -0.396 7.553 1.00 96.12 71 GLY A C 1
ATOM 555 O O . GLY A 1 71 ? -1.510 -0.649 6.927 1.00 96.12 71 GLY A O 1
ATOM 556 N N . VAL A 1 72 ? -0.237 0.773 8.126 1.00 96.69 72 VAL A N 1
ATOM 557 C CA . VAL A 1 72 ? -1.122 1.927 8.012 1.00 96.69 72 VAL A CA 1
ATOM 558 C C . VAL A 1 72 ? -0.494 2.918 7.046 1.00 96.69 72 VAL A C 1
ATOM 560 O O . VAL A 1 72 ? 0.650 3.338 7.232 1.00 96.69 72 VAL A O 1
ATOM 563 N N . VAL A 1 73 ? -1.231 3.291 6.002 1.00 94.19 73 VAL A N 1
ATOM 564 C CA . VAL A 1 73 ? -0.795 4.373 5.113 1.00 94.19 73 VAL A CA 1
ATOM 565 C C . VAL A 1 73 ? -0.972 5.685 5.859 1.00 94.19 73 VAL A C 1
ATOM 567 O O . VAL A 1 73 ? -2.021 5.929 6.446 1.00 94.19 73 VAL A O 1
ATOM 570 N N . ARG A 1 74 ? 0.049 6.538 5.846 1.00 94.19 74 ARG A N 1
ATOM 571 C CA . ARG A 1 74 ? -0.025 7.848 6.489 1.00 94.19 74 ARG A CA 1
ATOM 572 C C . ARG A 1 74 ? 0.518 8.928 5.583 1.00 94.19 74 ARG A C 1
ATOM 574 O O . ARG A 1 74 ? 1.638 8.823 5.084 1.00 94.19 74 ARG A O 1
ATOM 581 N N . ARG A 1 75 ? -0.257 9.988 5.402 1.00 91.94 75 ARG A N 1
ATOM 582 C CA . ARG A 1 75 ? 0.173 11.184 4.692 1.00 91.94 75 ARG A CA 1
ATOM 583 C C . ARG A 1 75 ? 1.125 12.014 5.554 1.00 91.94 75 ARG A C 1
ATOM 585 O O . ARG A 1 75 ? 0.911 12.196 6.751 1.00 91.94 75 ARG A O 1
ATOM 592 N N . LEU A 1 76 ? 2.176 12.522 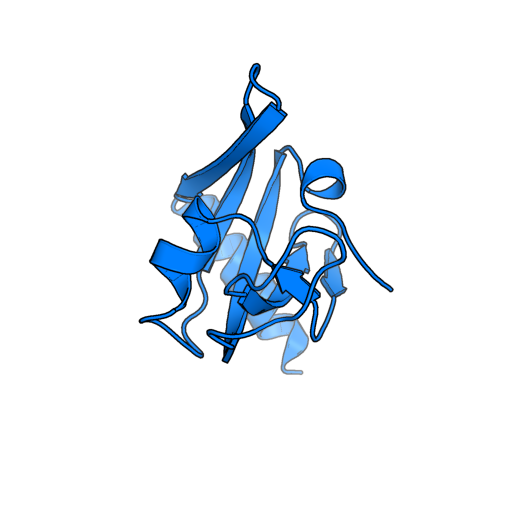4.926 1.00 89.56 76 LEU A N 1
ATOM 593 C CA . LEU A 1 76 ? 3.147 13.436 5.517 1.00 89.56 76 LEU A CA 1
ATOM 594 C C . LEU A 1 76 ? 2.809 14.888 5.145 1.00 89.56 76 LEU A C 1
ATOM 596 O O . LEU A 1 76 ? 2.194 15.154 4.107 1.00 89.56 76 LEU A O 1
ATOM 600 N N . ASP A 1 77 ? 3.247 15.835 5.976 1.00 88.06 77 ASP A N 1
ATOM 601 C CA . ASP A 1 77 ? 2.978 17.272 5.793 1.00 88.06 77 ASP A CA 1
ATOM 602 C C . ASP A 1 77 ? 3.564 17.837 4.486 1.00 88.06 77 ASP A C 1
ATOM 604 O O . ASP A 1 77 ? 3.050 18.810 3.934 1.00 88.06 77 ASP A O 1
ATOM 608 N N . ASP A 1 78 ? 4.620 17.213 3.959 1.00 87.88 78 ASP A N 1
ATOM 609 C CA . ASP A 1 78 ? 5.258 17.570 2.686 1.00 87.88 78 ASP A CA 1
ATOM 610 C C . ASP A 1 78 ? 4.525 17.010 1.450 1.00 87.88 78 ASP A C 1
ATOM 612 O O . ASP A 1 78 ? 4.965 17.208 0.316 1.00 87.88 78 ASP A O 1
ATOM 616 N N . GLY A 1 79 ? 3.392 16.330 1.653 1.00 82.19 79 GLY A N 1
ATOM 617 C CA . GLY A 1 79 ? 2.621 15.675 0.600 1.00 82.19 79 GLY A CA 1
ATOM 618 C C . GLY A 1 79 ? 3.116 14.274 0.236 1.00 82.19 79 GLY A C 1
ATOM 619 O O . GLY A 1 79 ? 2.547 13.661 -0.669 1.00 82.19 79 GLY A O 1
ATOM 620 N N . GLY A 1 80 ? 4.140 13.762 0.924 1.00 87.56 80 GLY A N 1
ATOM 621 C CA . GLY A 1 80 ? 4.568 12.371 0.845 1.00 87.56 80 GLY A CA 1
ATOM 622 C C . GLY A 1 80 ? 3.639 11.414 1.596 1.00 87.56 80 GLY A C 1
ATOM 623 O O . GLY A 1 80 ? 2.666 11.814 2.236 1.00 87.56 80 GLY A O 1
ATOM 624 N N . PHE A 1 81 ? 3.967 10.126 1.529 1.00 90.19 81 PHE A N 1
ATOM 625 C CA . PHE A 1 81 ? 3.271 9.066 2.254 1.00 90.19 81 PHE A CA 1
ATOM 626 C C . PHE A 1 81 ? 4.295 8.134 2.886 1.00 90.19 81 PHE A C 1
ATOM 628 O O . PHE A 1 81 ? 5.280 7.795 2.237 1.00 90.19 81 PHE A O 1
ATOM 635 N N . THR A 1 82 ? 4.026 7.684 4.106 1.00 91.00 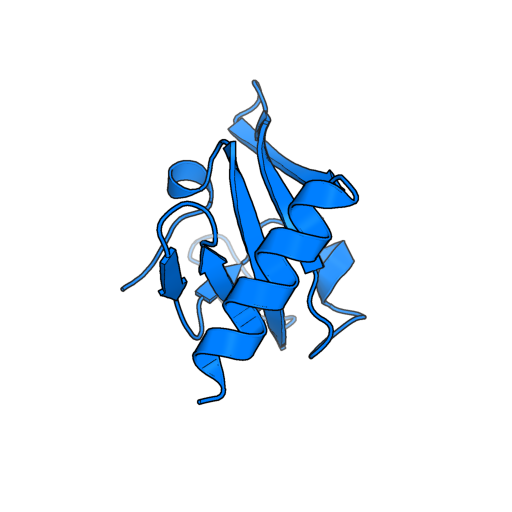82 THR A N 1
ATOM 636 C CA . THR A 1 82 ? 4.753 6.602 4.774 1.00 91.00 82 THR A CA 1
ATOM 637 C C . THR A 1 82 ? 3.847 5.383 4.947 1.00 91.00 82 THR A C 1
ATOM 639 O O . THR A 1 82 ? 2.622 5.466 4.810 1.00 91.00 82 THR A O 1
ATOM 642 N N . PHE A 1 83 ? 4.471 4.246 5.237 1.00 92.25 83 PHE A N 1
ATOM 643 C CA . PHE A 1 83 ? 3.808 2.994 5.566 1.00 92.25 83 PHE A CA 1
ATOM 644 C C . PHE A 1 83 ? 4.228 2.562 6.969 1.00 92.25 83 PHE A C 1
ATOM 646 O O . PHE A 1 83 ? 5.285 1.957 7.165 1.00 92.25 83 PHE A O 1
ATOM 653 N N . ASP A 1 84 ? 3.415 2.927 7.955 1.00 93.31 84 ASP A N 1
ATOM 654 C CA . ASP A 1 84 ? 3.700 2.631 9.352 1.00 93.31 84 ASP A CA 1
ATOM 655 C C . ASP A 1 84 ? 3.459 1.140 9.608 1.00 93.31 84 ASP A C 1
ATOM 657 O O . ASP A 1 84 ? 2.453 0.566 9.184 1.00 93.31 84 ASP A O 1
ATOM 661 N N . SER A 1 85 ? 4.391 0.495 10.313 1.00 90.75 85 SER A N 1
ATOM 662 C CA . SER A 1 85 ? 4.249 -0.918 10.668 1.00 90.75 85 SER A CA 1
ATOM 663 C C . SER A 1 85 ? 2.985 -1.138 11.494 1.00 90.75 85 SER A C 1
ATOM 665 O O . SER A 1 85 ? 2.780 -0.466 12.504 1.00 90.75 85 SER A O 1
ATOM 667 N N . ALA A 1 86 ? 2.170 -2.114 11.092 1.00 94.50 86 ALA A N 1
ATOM 668 C CA . ALA A 1 86 ? 0.987 -2.497 11.851 1.00 94.50 86 ALA A CA 1
ATOM 669 C C . ALA A 1 86 ? 1.361 -3.023 13.247 1.00 94.50 86 ALA A C 1
ATOM 671 O O . ALA A 1 86 ? 2.352 -3.752 13.399 1.00 94.50 86 ALA A O 1
ATOM 672 N N . THR A 1 87 ? 0.541 -2.688 14.246 1.00 96.62 87 THR A N 1
ATOM 673 C CA . THR A 1 87 ? 0.575 -3.320 15.573 1.00 96.62 87 THR A CA 1
ATOM 674 C C . THR A 1 87 ? 0.182 -4.795 15.477 1.00 96.62 87 THR A C 1
ATOM 676 O O . THR A 1 87 ? -0.363 -5.236 14.464 1.00 96.62 87 THR A O 1
ATOM 679 N N . ASP A 1 88 ? 0.436 -5.578 16.526 1.00 96.12 88 ASP A N 1
ATOM 680 C CA . ASP A 1 88 ? 0.080 -7.001 16.515 1.00 96.12 88 ASP A CA 1
ATOM 681 C C . ASP A 1 88 ? -1.438 -7.215 16.372 1.00 96.12 88 ASP A C 1
ATOM 683 O O . ASP A 1 88 ? -1.852 -7.982 15.507 1.00 96.12 88 ASP A O 1
ATOM 687 N N . ASP A 1 89 ? -2.262 -6.427 17.072 1.00 96.62 89 ASP A N 1
ATOM 688 C CA . ASP A 1 89 ? -3.725 -6.458 16.913 1.00 96.62 89 ASP A CA 1
ATOM 689 C C . ASP A 1 89 ? -4.159 -6.150 15.468 1.00 96.62 89 ASP A C 1
ATOM 691 O O . ASP A 1 89 ? -5.028 -6.813 14.904 1.00 96.62 89 ASP A O 1
ATOM 695 N N . GLN A 1 90 ? -3.532 -5.158 14.826 1.00 96.94 90 GLN A N 1
ATOM 696 C CA . GLN A 1 90 ? -3.821 -4.811 13.431 1.00 96.94 90 GLN A CA 1
ATOM 697 C C . GLN A 1 90 ? -3.405 -5.924 12.465 1.00 96.94 90 GLN A C 1
ATOM 699 O O . GLN A 1 90 ? -4.090 -6.172 11.473 1.00 96.94 90 GLN A O 1
ATOM 704 N N . ARG A 1 91 ? -2.293 -6.613 12.739 1.00 96.38 91 ARG A N 1
ATOM 705 C CA . ARG A 1 91 ? -1.859 -7.761 11.934 1.00 96.38 91 ARG A CA 1
ATOM 706 C C . ARG A 1 91 ? -2.847 -8.910 12.032 1.00 96.38 91 ARG A C 1
ATOM 708 O O . ARG A 1 91 ? -3.101 -9.545 11.013 1.00 96.38 91 ARG A O 1
ATOM 715 N N . ASP A 1 92 ? -3.399 -9.163 13.212 1.00 96.56 92 ASP A N 1
ATOM 716 C CA . ASP A 1 92 ? -4.390 -10.220 13.398 1.00 96.56 92 ASP A CA 1
ATOM 717 C C . ASP A 1 92 ? -5.692 -9.896 12.656 1.00 96.56 92 ASP A C 1
ATOM 719 O O . ASP A 1 92 ? -6.152 -10.714 11.862 1.00 96.56 92 ASP A O 1
ATOM 723 N N . VAL A 1 93 ? -6.194 -8.660 12.758 1.00 96.44 93 VAL A N 1
ATOM 724 C CA . VAL A 1 93 ? -7.362 -8.206 11.975 1.00 96.44 93 VAL A CA 1
ATOM 725 C C . VAL A 1 93 ? -7.119 -8.328 10.464 1.00 96.44 93 VAL A C 1
ATOM 727 O O . VAL A 1 93 ? -7.983 -8.796 9.723 1.00 96.44 93 VAL A O 1
ATOM 730 N N . ALA A 1 94 ? -5.935 -7.940 9.985 1.00 95.69 94 ALA A N 1
ATOM 731 C CA . ALA A 1 94 ? -5.585 -8.057 8.572 1.00 95.69 94 ALA A CA 1
ATOM 732 C C . ALA A 1 94 ? -5.494 -9.520 8.104 1.00 95.69 94 ALA A C 1
ATOM 734 O O . ALA A 1 94 ? -5.911 -9.833 6.989 1.00 95.69 94 ALA A O 1
ATOM 735 N N . ARG A 1 95 ? -4.972 -10.429 8.938 1.00 94.94 95 ARG A N 1
ATOM 736 C CA . ARG A 1 95 ? -4.929 -11.869 8.635 1.00 94.94 95 ARG A CA 1
ATOM 737 C C . ARG A 1 95 ? -6.328 -12.458 8.528 1.00 94.94 95 ARG A C 1
ATOM 739 O O . ARG A 1 95 ? -6.593 -13.176 7.568 1.00 94.94 95 ARG A O 1
ATOM 746 N N . ASP A 1 96 ? -7.211 -12.129 9.464 1.00 95.12 96 ASP A N 1
ATOM 747 C CA . ASP A 1 96 ? -8.600 -12.593 9.444 1.00 95.12 96 ASP A CA 1
ATOM 748 C C . ASP A 1 96 ? -9.327 -12.114 8.185 1.00 95.12 96 ASP A C 1
ATOM 750 O O . ASP A 1 96 ? -10.000 -12.902 7.519 1.00 95.12 96 ASP A O 1
ATOM 754 N N . PHE A 1 97 ? -9.115 -10.852 7.800 1.00 94.88 97 PHE A N 1
ATOM 755 C CA . PHE A 1 97 ? -9.641 -10.312 6.550 1.00 94.88 97 PHE A CA 1
ATOM 756 C C . PHE A 1 97 ? -9.156 -11.103 5.326 1.00 94.88 97 PHE A C 1
ATOM 758 O O . PHE A 1 97 ? -9.965 -11.511 4.497 1.00 94.88 97 PHE A O 1
ATOM 765 N N . LEU A 1 98 ? -7.848 -11.365 5.218 1.00 92.38 98 LEU A N 1
ATOM 766 C CA . LEU A 1 98 ? -7.281 -12.128 4.098 1.00 92.38 98 LEU A CA 1
ATOM 767 C C . LEU A 1 98 ? -7.797 -13.572 4.043 1.00 92.38 98 LEU A C 1
ATOM 769 O O . LEU A 1 98 ? -8.051 -14.088 2.953 1.00 92.38 98 LEU A O 1
ATOM 773 N N . ASN A 1 99 ? -7.971 -14.218 5.198 1.00 92.44 99 ASN A N 1
ATOM 774 C CA . ASN A 1 99 ? -8.538 -15.564 5.273 1.00 92.44 99 ASN A CA 1
ATOM 775 C C . ASN A 1 99 ? -9.977 -15.580 4.741 1.00 92.44 99 ASN A C 1
ATOM 777 O O . ASN A 1 99 ? -10.309 -16.436 3.927 1.00 92.44 99 ASN A O 1
ATOM 781 N N . GLY A 1 100 ? -10.791 -14.587 5.111 1.00 89.81 100 GLY A N 1
ATOM 782 C CA . GLY A 1 100 ? -12.168 -14.457 4.628 1.00 89.81 100 GLY A CA 1
ATOM 783 C C . GLY A 1 100 ? -12.305 -14.173 3.126 1.00 89.81 100 GLY A C 1
ATOM 784 O O . GLY A 1 100 ? -13.390 -14.338 2.582 1.00 89.81 100 GLY A O 1
ATOM 785 N N . LEU A 1 101 ? -11.232 -13.764 2.440 1.00 84.69 101 LEU A N 1
ATOM 786 C CA . LEU A 1 101 ? -11.215 -13.607 0.978 1.00 84.69 101 LEU A CA 1
ATOM 787 C C . LEU A 1 101 ? -10.909 -14.908 0.221 1.00 84.69 101 LEU A C 1
ATOM 789 O O . LEU A 1 101 ? -11.022 -14.928 -1.006 1.00 84.69 101 LEU A O 1
ATOM 793 N N . SER A 1 102 ? -10.436 -15.942 0.922 1.00 71.62 102 SER A N 1
ATOM 794 C CA . SER A 1 102 ? -10.034 -17.224 0.327 1.00 71.62 102 SER A CA 1
ATOM 795 C C . SER A 1 102 ? -11.156 -18.271 0.315 1.00 71.62 102 SER A C 1
ATOM 797 O O . SER A 1 102 ? -10.990 -19.301 -0.343 1.00 71.62 102 SER A O 1
ATOM 799 N N . ASP A 1 103 ? -12.263 -17.999 1.011 1.00 52.22 103 ASP A N 1
ATOM 800 C CA . ASP A 1 103 ? -13.503 -18.791 1.029 1.00 52.22 103 ASP A CA 1
ATOM 801 C C . ASP A 1 103 ? -14.492 -18.333 -0.062 1.00 52.22 103 ASP A C 1
ATOM 803 O O . ASP A 1 103 ? -15.189 -19.208 -0.634 1.00 52.22 103 ASP A O 1
#

Foldseek 3Di:
DADDLVNQAQFWKKWAFADKDQFDQDPVGTHIWTFTWIQRLVVLDIDHRHIGRQVQVNVVPVVPHRHIATFGWHADPVRHIDGHHDDPVSVVSVVVSVVVVVD